Protein AF-A0A0C9XG75-F1 (afdb_monomer)

Solvent-accessible surface area (backbone atoms only — not comparable to full-atom values): 4005 Å² total; per-residue (Å²): 133,89,50,75,66,56,53,52,52,52,53,47,60,71,77,40,63,96,56,48,62,56,54,47,50,52,49,52,71,73,56,72,50,84,93,49,52,73,68,56,36,51,49,56,51,50,55,45,32,63,73,64,64,65,76,59,64,66,63,5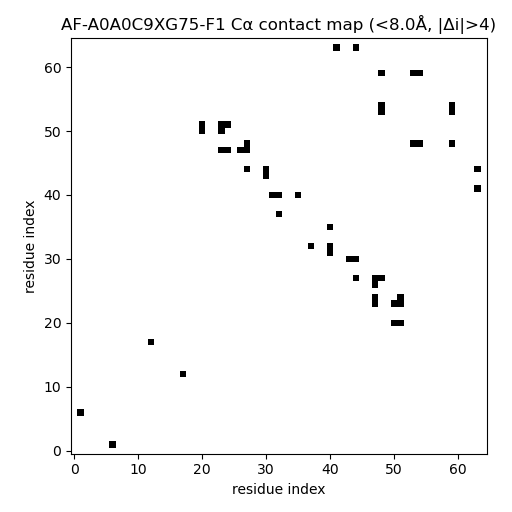2,50,64,70,74,106

pLDDT: mean 94.34, std 2.81, range [81.56, 98.0]

Mean predicted aligned error: 3.74 Å

Foldseek 3Di:
DDDPVNVVVVVCPVVDPPCRLVVLVVVLVVQDCVVHDLVVSLVSNVVSCVVNVPDDVVVSVVSSD

Radius of gyration: 14.68 Å; Cα contacts (8 Å, |Δi|>4): 26; chains: 1; bounding box: 35×24×40 Å

Organism: NCBI:txid765257

Structure (mmCIF, N/CA/C/O backbone):
data_AF-A0A0C9XG75-F1
#
_entry.id   AF-A0A0C9XG75-F1
#
loop_
_atom_site.group_PDB
_atom_site.id
_atom_site.type_symbol
_atom_site.label_atom_id
_atom_site.label_alt_id
_atom_site.label_comp_id
_atom_site.label_asym_id
_atom_site.label_entity_id
_atom_site.label_seq_id
_atom_site.pdbx_PDB_ins_code
_atom_site.Cartn_x
_atom_site.Cartn_y
_atom_site.Cartn_z
_atom_site.occupancy
_atom_site.B_iso_or_equiv
_atom_site.auth_seq_id
_atom_site.auth_comp_id
_atom_site.auth_asym_id
_atom_site.auth_atom_id
_atom_site.pdbx_PDB_model_num
ATOM 1 N N . LYS A 1 1 ? 22.994 1.985 -23.961 1.00 81.56 1 LYS A N 1
ATOM 2 C CA . LYS A 1 1 ? 23.586 2.193 -22.614 1.00 81.56 1 LYS A CA 1
ATOM 3 C C . LYS A 1 1 ? 22.453 2.000 -21.611 1.00 81.56 1 LYS A C 1
ATOM 5 O O . LYS A 1 1 ? 21.446 2.667 -21.789 1.00 81.56 1 LYS A O 1
ATOM 10 N N . TRP A 1 2 ? 22.558 1.061 -20.669 1.00 87.31 2 TRP A N 1
ATOM 11 C CA . TRP A 1 2 ? 21.513 0.843 -19.655 1.00 87.31 2 TRP A CA 1
ATOM 12 C C . TRP A 1 2 ? 21.496 2.002 -18.658 1.00 87.31 2 TRP A C 1
ATOM 14 O O . TRP A 1 2 ? 22.566 2.444 -18.228 1.00 87.31 2 TRP A O 1
ATOM 24 N N . ARG A 1 3 ? 20.311 2.504 -18.298 1.00 95.50 3 ARG A N 1
ATOM 25 C CA . ARG A 1 3 ? 20.153 3.442 -17.179 1.00 95.50 3 ARG A CA 1
ATOM 26 C C . ARG A 1 3 ? 19.918 2.652 -15.899 1.00 95.50 3 ARG A C 1
ATOM 28 O O . ARG A 1 3 ? 19.388 1.545 -15.926 1.00 95.50 3 ARG A O 1
ATOM 35 N N . LEU A 1 4 ? 20.256 3.257 -14.765 1.00 94.25 4 LEU A N 1
ATOM 36 C CA . LEU A 1 4 ? 19.998 2.662 -13.454 1.00 94.25 4 LEU A CA 1
ATOM 37 C C . LEU A 1 4 ? 18.500 2.368 -13.237 1.00 94.25 4 LEU A C 1
ATOM 39 O O . LEU A 1 4 ? 18.153 1.353 -12.644 1.00 94.25 4 LEU A O 1
ATOM 43 N N . SER A 1 5 ? 17.616 3.211 -13.784 1.00 93.94 5 SER A N 1
ATOM 44 C CA . SER A 1 5 ? 16.168 2.975 -13.786 1.00 93.94 5 SER A CA 1
ATOM 45 C C . SER A 1 5 ? 15.788 1.679 -14.498 1.00 93.94 5 SER A C 1
ATOM 47 O O . SER A 1 5 ? 14.966 0.929 -13.988 1.00 93.94 5 SER A O 1
ATOM 49 N N . ASP A 1 6 ? 16.415 1.403 -15.644 1.00 94.44 6 ASP A N 1
ATOM 50 C CA . ASP A 1 6 ? 16.109 0.227 -16.457 1.00 94.44 6 ASP A CA 1
ATOM 51 C C . ASP A 1 6 ? 16.528 -1.048 -15.702 1.00 94.44 6 ASP A C 1
ATOM 53 O O . ASP A 1 6 ? 15.777 -2.015 -15.652 1.00 94.44 6 ASP A O 1
ATOM 57 N N . PHE A 1 7 ? 17.672 -1.020 -15.004 1.00 94.31 7 PHE A N 1
ATOM 58 C CA . PHE A 1 7 ? 18.101 -2.124 -14.137 1.00 94.31 7 PHE A CA 1
ATOM 59 C C . PHE A 1 7 ? 17.092 -2.426 -13.019 1.00 94.31 7 PHE A C 1
ATOM 61 O O . PHE A 1 7 ? 16.729 -3.582 -12.821 1.00 94.31 7 PHE A O 1
ATOM 68 N N . PHE A 1 8 ? 16.618 -1.405 -12.296 1.00 92.25 8 PHE A N 1
ATOM 69 C CA . PHE A 1 8 ? 15.652 -1.618 -11.214 1.00 92.25 8 PHE A CA 1
ATOM 70 C C . PHE A 1 8 ? 14.286 -2.083 -11.722 1.00 9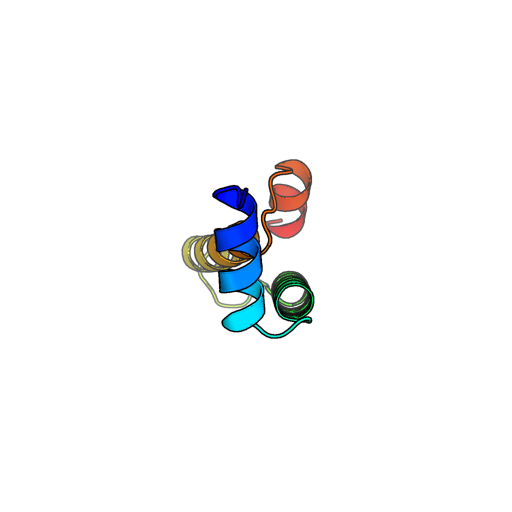2.25 8 PHE A C 1
ATOM 72 O O . PHE A 1 8 ? 13.652 -2.910 -11.068 1.00 92.25 8 PHE A O 1
ATOM 79 N N . THR A 1 9 ? 13.842 -1.591 -12.881 1.00 90.75 9 THR A N 1
ATOM 80 C CA . THR A 1 9 ? 12.615 -2.072 -13.524 1.00 90.75 9 THR A CA 1
ATOM 81 C C . THR A 1 9 ? 12.720 -3.554 -13.865 1.00 90.75 9 THR A C 1
ATOM 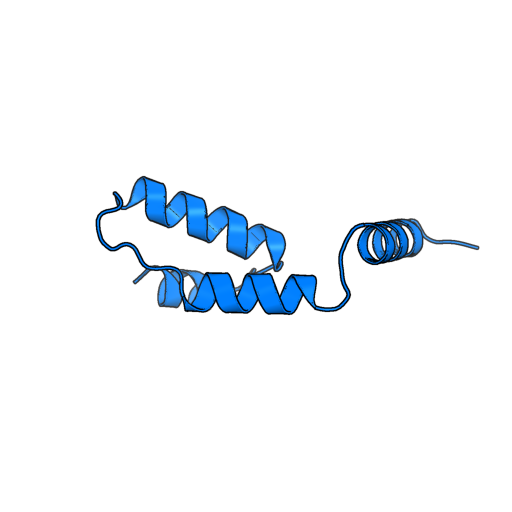83 O O . THR A 1 9 ? 11.836 -4.320 -13.491 1.00 90.75 9 THR A O 1
ATOM 86 N N . GLU A 1 10 ? 13.812 -3.982 -14.496 1.00 93.25 10 GLU A N 1
ATOM 87 C CA . GLU A 1 10 ? 13.987 -5.390 -14.864 1.00 93.25 10 GLU A CA 1
ATOM 88 C C . GLU A 1 10 ? 14.200 -6.297 -13.648 1.00 93.25 10 GLU A C 1
ATOM 90 O O . GLU A 1 10 ? 13.637 -7.388 -13.593 1.00 93.25 10 GLU A O 1
ATOM 95 N N . LEU A 1 11 ? 14.924 -5.838 -12.621 1.00 94.38 11 LEU A N 1
ATOM 96 C CA . LEU A 1 11 ? 15.049 -6.568 -11.356 1.00 94.38 11 LEU A CA 1
ATOM 97 C C . LEU A 1 11 ? 13.680 -6.772 -10.693 1.00 94.38 11 LEU A C 1
ATOM 99 O O . LEU A 1 11 ? 13.379 -7.860 -10.209 1.00 94.38 11 LEU A O 1
ATOM 103 N N . PHE A 1 12 ? 12.835 -5.740 -10.689 1.00 91.12 12 PHE A N 1
ATOM 104 C CA . PHE A 1 12 ? 11.475 -5.848 -10.171 1.00 91.12 12 PHE A CA 1
ATOM 105 C C . PHE A 1 12 ? 10.643 -6.840 -10.995 1.00 91.12 12 PHE A C 1
ATOM 107 O O . PHE A 1 12 ? 10.018 -7.728 -10.421 1.00 91.12 12 PHE A O 1
ATOM 114 N N . ASN A 1 13 ? 10.673 -6.733 -12.325 1.00 90.94 13 ASN A N 1
ATOM 115 C CA . ASN A 1 13 ? 9.941 -7.629 -13.227 1.00 90.94 13 ASN A CA 1
ATOM 116 C C . ASN A 1 13 ? 10.404 -9.091 -13.121 1.00 90.94 13 ASN A C 1
ATOM 118 O O . ASN A 1 13 ? 9.615 -10.001 -13.354 1.00 90.94 13 ASN A O 1
ATOM 122 N N . TYR A 1 14 ? 11.669 -9.323 -12.766 1.00 94.44 14 TYR A N 1
ATOM 123 C CA . TYR A 1 14 ? 12.206 -10.658 -12.515 1.00 94.44 14 TYR A CA 1
ATOM 124 C C . TYR A 1 14 ? 11.746 -11.229 -11.165 1.00 94.44 14 TYR A C 1
ATOM 126 O O . TYR A 1 14 ? 11.377 -12.398 -11.074 1.00 94.44 14 TYR A O 1
ATOM 134 N N . CYS A 1 15 ? 11.768 -10.413 -10.108 1.00 95.25 15 CYS A N 1
ATOM 135 C CA . CYS A 1 15 ? 11.451 -10.855 -8.748 1.00 95.25 15 CYS A CA 1
ATOM 136 C C . CYS A 1 15 ? 9.947 -10.996 -8.475 1.00 95.25 15 CYS A C 1
ATOM 138 O O . CYS A 1 15 ? 9.557 -11.768 -7.598 1.00 95.25 15 CYS A O 1
ATOM 140 N N . PHE A 1 16 ? 9.105 -10.234 -9.175 1.00 92.88 16 PHE A N 1
ATOM 141 C CA . PHE A 1 16 ? 7.678 -10.136 -8.887 1.00 92.88 16 PHE A CA 1
ATOM 142 C C . PHE A 1 16 ? 6.828 -10.510 -10.104 1.00 92.88 16 PHE A C 1
ATOM 144 O O . PHE A 1 16 ? 7.184 -10.189 -11.235 1.00 92.88 16 PHE A O 1
ATOM 151 N N . PRO A 1 17 ? 5.665 -11.152 -9.895 1.00 93.44 17 PRO A N 1
ATOM 152 C CA . PRO A 1 17 ? 4.752 -11.449 -10.988 1.00 93.44 17 PRO A CA 1
ATOM 153 C C . PRO A 1 17 ? 4.176 -10.161 -11.593 1.00 93.44 17 PRO A C 1
ATOM 155 O O . PRO A 1 17 ? 4.064 -9.132 -10.923 1.00 93.44 17 PRO A O 1
ATOM 158 N N . ILE A 1 18 ? 3.749 -10.235 -12.856 1.00 89.75 18 ILE A N 1
ATOM 159 C CA . ILE A 1 18 ? 3.238 -9.078 -13.612 1.00 89.75 18 ILE A CA 1
ATOM 1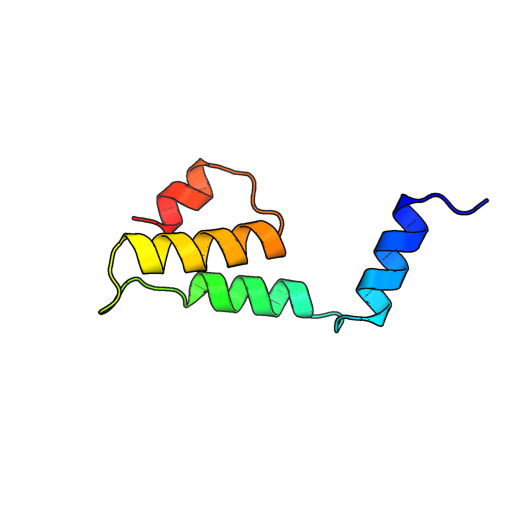60 C C . ILE A 1 18 ? 2.024 -8.402 -12.950 1.00 89.75 18 ILE A C 1
ATOM 162 O O . ILE A 1 18 ? 1.820 -7.198 -13.086 1.00 89.75 18 ILE A O 1
ATOM 166 N N . ASP A 1 19 ? 1.243 -9.161 -12.182 1.00 92.25 19 ASP A N 1
ATOM 167 C CA . ASP A 1 19 ? 0.057 -8.702 -11.462 1.00 92.25 19 ASP A CA 1
ATOM 168 C C . ASP A 1 19 ? 0.347 -8.289 -10.009 1.00 92.25 19 ASP A C 1
ATOM 170 O O . ASP A 1 19 ? -0.574 -7.947 -9.270 1.00 92.25 19 ASP A O 1
ATOM 174 N N . PHE A 1 20 ? 1.612 -8.268 -9.576 1.00 92.12 20 PHE A N 1
ATOM 175 C CA . PHE A 1 20 ? 1.976 -7.977 -8.188 1.00 92.12 20 PHE A CA 1
ATOM 176 C C . PHE A 1 20 ? 1.358 -6.672 -7.680 1.00 92.12 20 PHE A C 1
ATOM 178 O O . PHE A 1 20 ? 0.739 -6.649 -6.617 1.00 92.12 20 PHE A O 1
ATOM 185 N N . ARG A 1 21 ? 1.480 -5.588 -8.457 1.00 89.50 21 ARG A N 1
ATOM 186 C CA . ARG A 1 21 ? 0.923 -4.277 -8.087 1.00 89.50 21 ARG A CA 1
ATOM 187 C C . ARG A 1 21 ? -0.603 -4.297 -8.018 1.00 89.50 21 ARG A C 1
ATOM 189 O O . ARG A 1 21 ? -1.168 -3.629 -7.156 1.00 89.50 21 ARG A O 1
ATOM 196 N N . LEU A 1 22 ? -1.258 -5.066 -8.891 1.00 92.69 22 LEU A N 1
ATOM 197 C CA . LEU A 1 22 ? -2.708 -5.252 -8.858 1.00 92.69 22 LEU A CA 1
ATOM 198 C C . LEU A 1 22 ? -3.122 -5.960 -7.562 1.00 92.69 22 LEU A C 1
ATOM 200 O O . LEU A 1 22 ? -3.955 -5.435 -6.830 1.00 92.69 22 LEU A O 1
ATOM 204 N N . ARG A 1 23 ? -2.445 -7.056 -7.202 1.00 95.56 23 ARG A N 1
ATOM 205 C CA . ARG A 1 23 ? -2.699 -7.785 -5.948 1.00 95.56 23 ARG A CA 1
ATOM 206 C C . ARG A 1 23 ? -2.501 -6.916 -4.707 1.00 95.56 23 ARG A C 1
ATOM 208 O O . ARG A 1 23 ? -3.263 -7.026 -3.752 1.00 95.56 23 ARG A O 1
ATOM 215 N N . GLN A 1 24 ? -1.495 -6.036 -4.690 1.00 95.38 24 GLN A N 1
ATOM 216 C CA . GLN A 1 24 ? -1.326 -5.102 -3.568 1.00 95.38 24 GLN A CA 1
ATOM 217 C C . GLN A 1 24 ? -2.463 -4.069 -3.498 1.00 95.38 24 GLN A C 1
ATOM 219 O O . GLN A 1 24 ? -2.906 -3.727 -2.403 1.00 95.38 24 GLN A O 1
ATOM 224 N N . ARG A 1 25 ? -2.982 -3.598 -4.643 1.00 94.12 25 ARG A N 1
ATOM 225 C CA . ARG A 1 25 ? -4.157 -2.709 -4.679 1.00 94.12 25 ARG A CA 1
ATOM 226 C C . ARG A 1 25 ? -5.419 -3.408 -4.174 1.00 94.12 25 ARG A C 1
ATOM 228 O O . ARG A 1 25 ? -6.156 -2.809 -3.400 1.00 94.12 25 ARG A O 1
ATOM 235 N N . GLU A 1 26 ? -5.638 -4.666 -4.543 1.00 95.88 26 GLU A N 1
ATOM 236 C CA . GLU A 1 26 ? -6.753 -5.475 -4.026 1.00 95.88 26 GLU A CA 1
ATOM 237 C C . GLU A 1 26 ? -6.647 -5.662 -2.507 1.00 95.88 26 GLU A C 1
ATOM 239 O O . GLU A 1 26 ? -7.614 -5.429 -1.779 1.00 95.88 26 GLU A O 1
ATOM 244 N N . LYS A 1 27 ? -5.445 -5.978 -2.001 1.00 96.00 27 LYS A N 1
ATOM 245 C CA . LYS A 1 27 ? -5.188 -6.037 -0.554 1.00 96.00 27 LYS A CA 1
ATOM 246 C C . LYS A 1 27 ? -5.523 -4.719 0.131 1.00 96.00 27 LYS A C 1
ATOM 248 O O . LYS A 1 27 ? -6.208 -4.741 1.148 1.00 96.00 27 LYS A O 1
ATOM 253 N N . LEU A 1 28 ? -5.099 -3.588 -0.438 1.00 96.00 28 LEU A N 1
ATOM 254 C CA . LEU A 1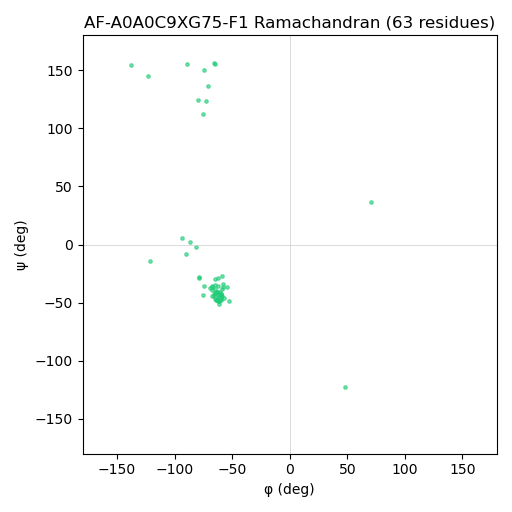 28 ? -5.426 -2.260 0.083 1.00 96.00 28 LEU A CA 1
ATOM 255 C C . LEU A 1 28 ? -6.937 -2.022 0.113 1.00 96.00 28 LEU A C 1
ATOM 257 O O . LEU A 1 28 ? -7.453 -1.555 1.124 1.00 96.00 28 LEU A O 1
ATOM 261 N N . GLN A 1 29 ? -7.665 -2.384 -0.943 1.00 94.12 29 GLN A N 1
ATOM 262 C CA . GLN A 1 29 ? -9.124 -2.258 -0.974 1.00 94.12 29 GLN A CA 1
ATOM 263 C C . GLN A 1 29 ? -9.783 -3.064 0.150 1.00 94.12 29 GLN A C 1
ATOM 265 O O . GLN A 1 29 ? -10.615 -2.511 0.865 1.00 94.12 29 GLN A O 1
ATOM 270 N N . SER A 1 30 ? -9.333 -4.300 0.376 1.00 95.00 30 SER A N 1
ATOM 271 C CA . SER A 1 30 ? -9.837 -5.188 1.435 1.00 95.00 30 SER A CA 1
ATOM 272 C C . SER A 1 30 ? -9.260 -4.945 2.840 1.00 95.00 30 SER A C 1
ATOM 274 O O . SER A 1 30 ? -9.627 -5.650 3.779 1.00 95.00 30 SER A O 1
ATOM 276 N N . CYS A 1 31 ? -8.333 -3.997 3.009 1.00 95.12 31 CYS A N 1
ATOM 277 C CA . CYS A 1 31 ? -7.727 -3.710 4.307 1.00 95.12 31 CYS A CA 1
ATOM 278 C C . CYS A 1 31 ? -8.674 -2.835 5.137 1.00 95.12 31 CYS A C 1
ATOM 280 O O . CYS A 1 31 ? -9.063 -1.757 4.689 1.00 95.12 31 CYS A O 1
ATOM 282 N N . TYR A 1 32 ? -9.030 -3.290 6.336 1.00 95.25 32 TYR A N 1
ATOM 283 C CA . TYR A 1 32 ? -9.907 -2.580 7.269 1.00 95.25 32 TYR A CA 1
ATOM 284 C C . TYR A 1 32 ? -9.353 -2.691 8.690 1.00 95.25 32 TYR A C 1
ATOM 286 O O . TYR A 1 32 ? -8.660 -3.663 9.013 1.00 95.25 32 TYR A O 1
ATOM 294 N N . GLN A 1 33 ? -9.690 -1.722 9.546 1.00 95.94 33 GLN A N 1
ATOM 295 C CA . GLN A 1 33 ? -9.248 -1.718 10.940 1.00 95.94 33 GLN A CA 1
ATOM 296 C C . GLN A 1 33 ? -9.778 -2.940 11.703 1.00 95.94 33 GLN A C 1
ATOM 298 O O . GLN A 1 33 ? -9.002 -3.644 12.342 1.00 95.94 33 GLN A O 1
ATOM 303 N N . ASN A 1 34 ? -11.075 -3.246 11.597 1.00 93.94 34 ASN A N 1
ATOM 304 C CA . ASN A 1 34 ? -11.715 -4.355 12.313 1.00 93.94 34 ASN A CA 1
ATOM 305 C C . ASN A 1 34 ? -11.349 -4.350 13.814 1.00 93.94 34 ASN A C 1
ATOM 307 O O . ASN A 1 34 ? -11.576 -3.362 14.506 1.00 93.94 34 ASN A O 1
ATOM 311 N N . SER A 1 35 ? -10.767 -5.443 14.313 1.00 96.69 35 SER A N 1
ATOM 312 C CA . SER A 1 35 ? -10.307 -5.597 15.695 1.00 96.69 35 SER A CA 1
ATOM 313 C C . SER A 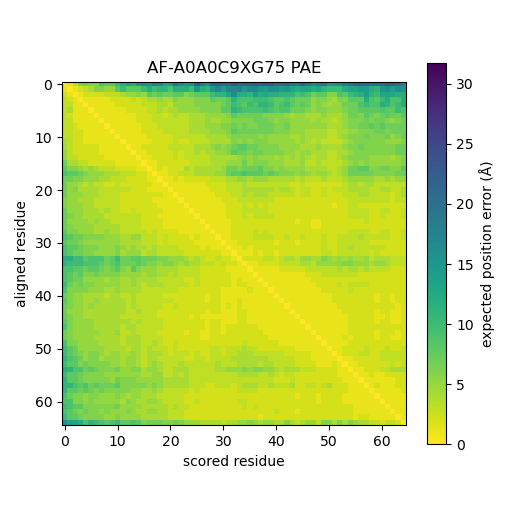1 35 ? -8.885 -5.079 15.948 1.00 96.69 35 SER A C 1
ATOM 315 O O . SER A 1 35 ? -8.381 -5.241 17.057 1.00 96.69 35 S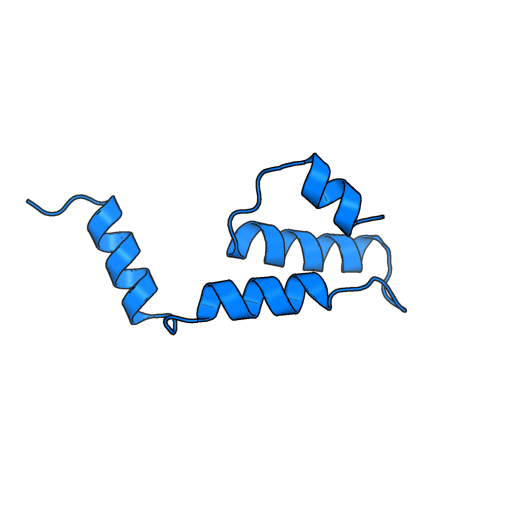ER A O 1
ATOM 317 N N . LYS A 1 36 ? -8.209 -4.509 14.941 1.00 96.75 36 LYS A N 1
ATOM 318 C CA . LYS A 1 36 ? -6.863 -3.940 15.080 1.00 96.75 36 LYS A CA 1
ATOM 319 C C . LYS A 1 36 ? -6.924 -2.613 15.821 1.00 96.75 36 LYS A C 1
ATOM 321 O O . LYS A 1 36 ? -7.883 -1.844 15.705 1.00 96.75 36 LYS A O 1
ATOM 326 N N . THR A 1 37 ? -5.851 -2.299 16.531 1.00 97.88 37 THR A N 1
ATOM 327 C CA . THR A 1 37 ? -5.629 -0.937 17.008 1.00 97.88 37 THR A CA 1
ATOM 328 C C . THR A 1 37 ? -5.429 0.006 15.821 1.00 97.88 37 THR A C 1
ATOM 330 O O . THR A 1 37 ? -4.964 -0.392 14.751 1.00 97.88 37 THR A O 1
ATOM 333 N N . VAL A 1 38 ? -5.719 1.293 16.021 1.00 97.12 38 VAL A N 1
ATOM 334 C CA . VAL A 1 38 ? -5.487 2.333 15.002 1.00 97.12 38 VAL A CA 1
ATOM 335 C C . VAL A 1 38 ? -4.030 2.324 14.518 1.00 97.12 38 VAL A C 1
ATOM 337 O O . VAL A 1 38 ? -3.764 2.508 13.334 1.00 97.12 38 VAL A O 1
ATOM 340 N N . LYS A 1 39 ? -3.080 2.058 15.424 1.00 97.75 39 LYS A N 1
ATOM 341 C CA . LYS A 1 39 ? -1.649 2.006 15.109 1.00 97.75 39 LYS A CA 1
ATOM 342 C C . LYS A 1 39 ? -1.296 0.827 14.198 1.00 97.75 39 LYS A C 1
ATOM 344 O O . LYS A 1 39 ? -0.538 1.015 13.254 1.00 97.75 39 LYS A O 1
ATOM 349 N N . GLU A 1 40 ? -1.834 -0.358 14.473 1.00 98.00 40 GLU A N 1
ATOM 350 C CA . GLU A 1 40 ? -1.633 -1.546 13.629 1.00 98.00 40 GLU A CA 1
ATOM 351 C C . GLU A 1 40 ? -2.273 -1.358 12.254 1.00 98.00 40 GLU A C 1
ATOM 353 O O . GLU A 1 40 ? -1.647 -1.637 11.238 1.00 98.00 40 GLU A O 1
ATOM 358 N N . TYR A 1 41 ? -3.486 -0.803 12.201 1.00 97.88 41 TYR A N 1
ATOM 359 C CA . TYR A 1 41 ? -4.142 -0.520 10.926 1.00 97.88 41 TYR A CA 1
ATOM 360 C C . TYR A 1 41 ? -3.356 0.493 10.082 1.00 97.88 41 TYR A C 1
ATOM 362 O O . TYR A 1 41 ? -3.127 0.269 8.894 1.00 97.88 41 TYR A O 1
ATOM 370 N N . 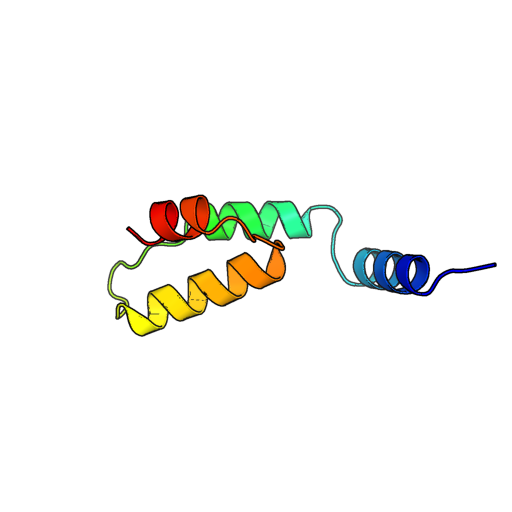LEU A 1 42 ? -2.880 1.578 10.699 1.00 97.38 42 LEU A N 1
ATOM 371 C CA . LEU A 1 42 ? -2.042 2.569 10.025 1.00 97.38 42 LEU A CA 1
ATOM 372 C C . LEU A 1 42 ? -0.711 1.974 9.541 1.00 97.38 42 LEU A C 1
ATOM 374 O O . LEU A 1 42 ? -0.214 2.369 8.486 1.00 97.38 42 LEU A O 1
ATOM 378 N N . TYR A 1 43 ? -0.122 1.045 10.299 1.00 97.44 43 TYR A N 1
ATOM 379 C CA . TYR A 1 43 ? 1.091 0.340 9.888 1.00 97.44 43 TYR A CA 1
ATOM 380 C C . TYR A 1 43 ? 0.854 -0.456 8.597 1.00 97.44 43 TYR A C 1
ATOM 382 O O . TYR A 1 43 ? 1.563 -0.240 7.613 1.00 97.44 43 TYR A O 1
ATOM 390 N N . ASP A 1 44 ? -0.198 -1.277 8.560 1.00 96.81 44 ASP A N 1
ATOM 391 C CA . ASP A 1 44 ? -0.537 -2.094 7.388 1.00 96.81 44 ASP A CA 1
ATOM 392 C C . ASP A 1 44 ? -0.832 -1.235 6.148 1.00 96.81 44 ASP A C 1
ATOM 394 O O . ASP A 1 44 ? -0.403 -1.549 5.035 1.00 96.81 44 ASP A O 1
ATOM 398 N N . LEU A 1 45 ? -1.554 -0.123 6.328 1.00 97.19 45 LEU A N 1
ATOM 399 C CA . LEU A 1 45 ? -1.830 0.820 5.245 1.00 97.19 45 LEU A CA 1
ATOM 400 C C . LEU A 1 45 ? -0.550 1.463 4.706 1.00 97.19 45 LEU A C 1
ATOM 402 O O . LEU A 1 45 ? -0.387 1.554 3.490 1.00 97.19 45 LEU A O 1
ATOM 406 N N . ASN A 1 46 ? 0.375 1.864 5.582 1.00 96.75 46 ASN A N 1
ATOM 407 C CA . ASN A 1 46 ? 1.649 2.446 5.165 1.00 96.75 46 ASN A CA 1
ATOM 408 C C . ASN A 1 46 ? 2.507 1.458 4.372 1.00 96.75 46 ASN A C 1
ATOM 410 O O . ASN A 1 46 ? 3.089 1.849 3.359 1.00 96.75 46 ASN A O 1
ATOM 414 N N . GLU A 1 47 ? 2.564 0.186 4.775 1.00 96.00 47 GLU A N 1
ATOM 415 C CA . GLU A 1 47 ? 3.259 -0.838 3.986 1.00 96.00 47 GLU A CA 1
ATOM 416 C C . GLU A 1 47 ? 2.657 -0.965 2.583 1.00 96.00 47 GLU A C 1
ATOM 418 O O . GLU A 1 47 ? 3.386 -0.948 1.587 1.00 96.00 47 GLU A O 1
ATOM 423 N N . LEU A 1 48 ? 1.327 -1.028 2.484 1.00 96.44 48 LEU A N 1
ATOM 424 C CA . LEU A 1 48 ? 0.634 -1.157 1.203 1.00 96.44 48 LEU A CA 1
ATOM 425 C C . LEU A 1 48 ? 0.807 0.081 0.318 1.00 96.44 48 LEU A C 1
ATOM 427 O O . LEU A 1 48 ? 1.114 -0.067 -0.866 1.00 96.44 48 LEU A O 1
ATOM 431 N N . TRP A 1 49 ? 0.672 1.291 0.869 1.00 96.31 49 TRP A N 1
ATOM 432 C CA . TRP A 1 49 ? 0.898 2.540 0.135 1.00 96.31 49 TRP A CA 1
ATOM 433 C C . TRP A 1 49 ? 2.322 2.639 -0.402 1.00 96.31 49 TRP A C 1
ATOM 435 O O . TRP A 1 49 ? 2.503 2.992 -1.566 1.00 96.31 49 TRP A O 1
ATOM 445 N N . ASN A 1 50 ? 3.321 2.273 0.404 1.00 93.12 50 ASN A N 1
ATOM 446 C CA . ASN A 1 50 ? 4.717 2.264 -0.027 1.00 93.12 50 ASN A CA 1
ATOM 447 C C . ASN A 1 50 ? 4.957 1.243 -1.146 1.00 93.12 50 ASN A C 1
ATOM 449 O O . ASN A 1 50 ? 5.643 1.552 -2.118 1.00 93.12 50 ASN A O 1
ATOM 453 N N . MET A 1 51 ? 4.352 0.054 -1.058 1.00 91.44 51 MET A N 1
ATOM 454 C CA . MET A 1 51 ? 4.478 -0.976 -2.094 1.00 91.44 51 MET A CA 1
ATOM 455 C C . MET A 1 51 ? 3.854 -0.569 -3.435 1.00 91.44 51 MET A C 1
ATOM 457 O O . MET A 1 51 ? 4.404 -0.901 -4.486 1.00 91.44 51 MET A O 1
ATOM 461 N N . ILE A 1 52 ? 2.710 0.126 -3.427 1.00 91.25 52 ILE A N 1
ATOM 462 C CA . ILE A 1 52 ? 2.034 0.557 -4.667 1.00 91.25 52 ILE A CA 1
ATOM 463 C C . ILE A 1 52 ? 2.476 1.938 -5.159 1.00 91.25 52 ILE A C 1
ATOM 465 O O . ILE A 1 52 ? 2.100 2.322 -6.268 1.00 91.25 52 ILE A O 1
ATOM 469 N N . GLY A 1 53 ? 3.260 2.663 -4.357 1.00 91.12 53 GLY A N 1
ATOM 470 C CA . GLY A 1 53 ? 3.690 4.029 -4.640 1.00 91.12 53 GLY A CA 1
ATOM 471 C C . GLY A 1 53 ? 2.559 5.053 -4.537 1.00 91.12 53 GLY A C 1
ATOM 472 O O . GLY A 1 53 ? 2.510 5.972 -5.346 1.00 91.12 53 GLY A O 1
ATOM 473 N N . GLU A 1 54 ? 1.631 4.887 -3.590 1.00 94.38 54 GLU A N 1
ATOM 474 C CA . GLU A 1 54 ? 0.581 5.881 -3.343 1.00 94.38 54 GLU A CA 1
ATOM 475 C C . GLU A 1 54 ? 1.179 7.113 -2.658 1.00 94.38 54 GLU A C 1
ATOM 477 O O . GLU A 1 54 ? 1.786 7.021 -1.584 1.00 94.38 54 GLU A O 1
ATOM 482 N N . THR A 1 55 ? 0.986 8.275 -3.271 1.00 93.25 55 THR A N 1
ATOM 483 C CA . THR A 1 55 ? 1.527 9.557 -2.803 1.00 93.25 55 THR A CA 1
ATOM 484 C C . THR A 1 55 ? 0.442 10.586 -2.538 1.00 93.25 55 THR A C 1
ATOM 486 O O . THR A 1 55 ? 0.734 11.590 -1.898 1.00 93.25 55 THR A O 1
ATOM 489 N N . ASP A 1 56 ? -0.787 10.358 -3.004 1.00 96.25 56 ASP A N 1
ATOM 490 C CA . ASP A 1 56 ? -1.883 11.294 -2.797 1.00 96.25 56 ASP A CA 1
ATOM 491 C C . ASP A 1 56 ? -2.400 11.205 -1.356 1.00 96.25 56 ASP A C 1
ATOM 493 O O . ASP A 1 56 ? -2.961 10.195 -0.924 1.00 96.25 56 ASP A O 1
ATOM 497 N N . GLU A 1 57 ? -2.184 12.269 -0.584 1.00 95.38 57 GLU A N 1
ATOM 498 C CA . GLU A 1 57 ? -2.585 12.328 0.824 1.00 95.38 57 GLU A CA 1
ATOM 499 C C . GLU A 1 57 ? -4.108 12.267 0.999 1.00 95.38 57 GLU A C 1
ATOM 501 O O . GLU A 1 57 ? -4.584 11.714 1.992 1.00 95.38 57 GLU A O 1
ATOM 506 N N . GLY A 1 58 ? -4.877 12.762 0.022 1.00 97.06 58 GLY A N 1
ATOM 507 C CA . GLY A 1 58 ? -6.338 12.697 0.020 1.00 97.06 58 GLY A CA 1
ATOM 508 C C . GLY A 1 58 ? -6.848 11.259 -0.054 1.00 97.06 58 GLY A C 1
ATOM 509 O O . GLY A 1 58 ? -7.672 10.855 0.765 1.00 97.06 58 GLY A O 1
ATOM 510 N N . ASN A 1 59 ? -6.301 10.455 -0.964 1.00 94.75 59 ASN A N 1
ATOM 511 C CA . ASN A 1 59 ? -6.592 9.028 -1.095 1.00 94.75 59 ASN A CA 1
ATOM 512 C C . ASN A 1 59 ? -6.186 8.254 0.163 1.00 94.75 59 ASN A C 1
ATOM 514 O O . ASN A 1 59 ? -6.921 7.370 0.610 1.00 94.75 59 ASN A O 1
ATOM 518 N N . LYS A 1 60 ? -5.033 8.591 0.757 1.00 96.19 60 LYS A N 1
ATOM 519 C CA . LYS A 1 60 ? -4.581 7.979 2.016 1.00 96.19 60 LYS A CA 1
ATOM 520 C C . LYS A 1 60 ? -5.537 8.283 3.162 1.00 96.19 60 LYS A C 1
ATOM 522 O O . LYS A 1 60 ? -5.943 7.362 3.867 1.00 96.19 60 LYS A O 1
ATOM 527 N N . ALA A 1 61 ? -5.934 9.545 3.313 1.00 96.38 61 ALA A N 1
ATOM 528 C CA . ALA A 1 61 ? -6.904 9.958 4.318 1.00 96.38 61 ALA A CA 1
ATOM 529 C C . ALA A 1 61 ? -8.256 9.271 4.087 1.00 96.38 61 ALA A C 1
ATOM 531 O O . ALA A 1 61 ? -8.783 8.660 5.009 1.00 96.38 61 ALA A O 1
ATOM 532 N N . TYR A 1 62 ? -8.774 9.291 2.857 1.00 95.75 62 TYR A N 1
ATOM 533 C CA . TYR A 1 62 ? -10.044 8.654 2.506 1.00 95.75 62 TYR A CA 1
ATOM 534 C C . TYR A 1 62 ? -10.070 7.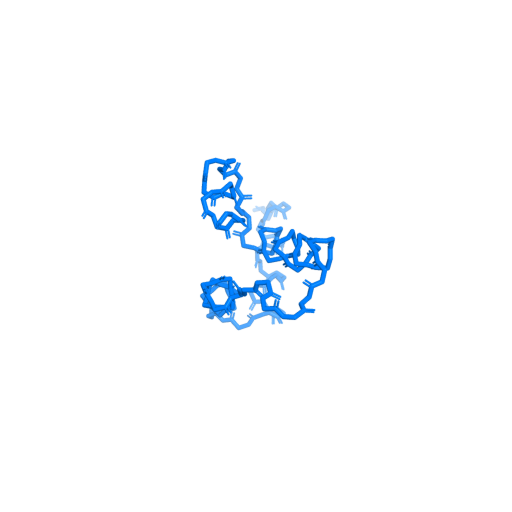153 2.815 1.00 95.75 62 TYR A C 1
ATOM 536 O O . TYR A 1 62 ? -11.100 6.642 3.225 1.00 95.75 62 TYR A O 1
ATOM 544 N N . LYS A 1 63 ? -8.952 6.438 2.631 1.00 94.94 63 LYS A N 1
ATOM 545 C CA . LYS A 1 63 ? -8.866 5.006 2.958 1.00 94.94 63 LYS A CA 1
ATOM 546 C C . LYS A 1 63 ? -8.678 4.734 4.457 1.00 94.94 63 LYS A C 1
ATOM 548 O O . LYS A 1 63 ? -9.028 3.651 4.930 1.00 94.94 63 LYS A O 1
ATOM 553 N N . PHE A 1 64 ? -8.047 5.660 5.175 1.00 94.88 64 PHE A N 1
ATOM 554 C CA . PHE A 1 64 ? -7.801 5.538 6.611 1.00 94.88 64 PHE A CA 1
ATOM 555 C C . PHE A 1 64 ? -9.066 5.775 7.447 1.00 94.88 64 PHE A C 1
ATOM 557 O O . PHE A 1 64 ? -9.224 5.118 8.476 1.00 94.88 64 PHE A O 1
ATOM 564 N N . TRP A 1 65 ? -9.930 6.690 7.003 1.00 91.12 65 TRP A N 1
ATOM 565 C CA . TRP A 1 65 ? -11.243 6.969 7.594 1.00 91.12 65 TRP A CA 1
ATOM 566 C C . TRP A 1 65 ? -12.300 5.939 7.184 1.00 91.12 65 TRP A C 1
ATOM 568 O O . TRP A 1 65 ? -13.176 5.661 8.033 1.00 91.12 65 TRP A O 1
#

Secondary structure (DSSP, 8-state):
---HHHHHHHHHHHHS-TTHHHHHHHHHHH---TTS-HHHHHHHHHHHHHHHT---HHHHHHHH-

Nearest PDB structures (foldseek):
  7r24-assembly1_A  TM=5.006E-01  e=4.794E+00  Rattus norvegicus

Sequence (65 aa):
KWRLSDFFTELFNYCFPIDFRLRQREKLQSCYQNSKTVKEYLYDLNELWNMIGETDEGNKAYKFW